Protein AF-A0A227IZ88-F1 (afdb_monomer)

InterPro domains:
  IPR003682 rRNA small subunit methyltransferase G [PF02527] (2-87)
  IPR003682 rRNA small subunit methyltransferase G [PTHR31760] (4-86)
  IPR003682 rRNA small subunit methyltransferase G [TIGR00138] (3-87)
  IPR029063 S-adenosyl-L-methionine-dependent methyltransferase superfamily [G3DSA:3.40.50.150] (1-87)
  IPR029063 S-adenosyl-L-methionine-dependent methyltransferase superfamily [SSF53335] (3-85)

Secondary structure (DSSP, 8-state):
-HHHHHHHHHHHHHH---S---HHHHIIIIIIHHHHHHTT--SSEEEEET-TTTTTHHHHHHH-TTSEEEEE-S-HHHHHHHHHH--

Structure (mmCIF, N/CA/C/O backbone):
data_AF-A0A227IZ88-F1
#
_entry.id   AF-A0A227IZ88-F1
#
loop_
_atom_site.group_PDB
_atom_site.id
_atom_site.type_symbol
_atom_site.label_atom_id
_atom_site.label_alt_id
_atom_site.label_comp_id
_atom_site.label_asym_id
_atom_site.label_entity_id
_atom_site.label_seq_id
_atom_site.pdbx_PDB_ins_code
_atom_site.Cartn_x
_atom_site.Cartn_y
_atom_site.Cartn_z
_atom_site.occupancy
_atom_site.B_iso_or_equiv
_atom_site.auth_seq_id
_atom_site.auth_comp_id
_atom_site.auth_asym_id
_atom_site.auth_atom_id
_atom_site.pdbx_PDB_model_num
ATOM 1 N N . LEU A 1 1 ? -7.776 3.975 -6.71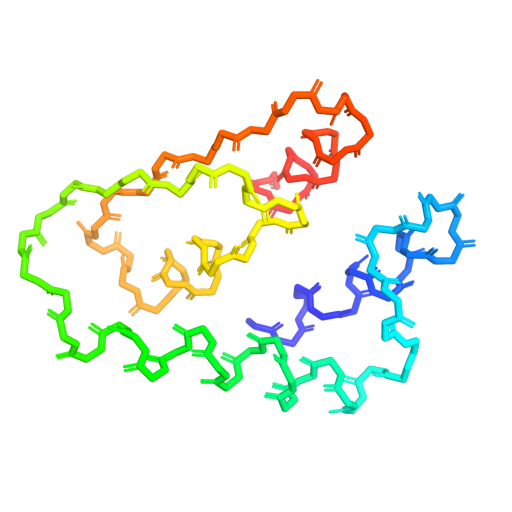5 1.00 88.88 1 LEU A N 1
ATOM 2 C CA . LEU A 1 1 ? -7.034 2.728 -7.033 1.00 88.88 1 LEU A CA 1
ATOM 3 C C . LEU A 1 1 ? -6.116 2.875 -8.247 1.00 88.88 1 LEU A C 1
ATOM 5 O O . LEU A 1 1 ? -4.936 2.606 -8.093 1.00 88.88 1 LEU A O 1
ATOM 9 N N . VAL A 1 2 ? -6.590 3.354 -9.406 1.00 91.69 2 VAL A N 1
ATOM 10 C CA . VAL A 1 2 ? -5.726 3.566 -10.595 1.00 91.69 2 VAL A CA 1
ATOM 11 C C . VAL A 1 2 ? -4.517 4.458 -10.285 1.00 91.69 2 VAL A C 1
ATOM 13 O O . VAL A 1 2 ? -3.388 4.020 -10.470 1.00 91.69 2 VAL A O 1
ATOM 16 N N . GLY A 1 3 ? -4.731 5.632 -9.678 1.00 93.00 3 GLY A N 1
ATOM 17 C CA . GLY A 1 3 ? -3.625 6.527 -9.303 1.00 93.00 3 GLY A CA 1
ATOM 18 C C . GLY A 1 3 ? -2.618 5.919 -8.313 1.00 93.00 3 GLY A C 1
ATOM 19 O O . GLY A 1 3 ? -1.436 6.246 -8.356 1.00 93.00 3 GLY A O 1
ATOM 20 N N . TYR A 1 4 ? -3.045 4.975 -7.465 1.00 95.00 4 TYR A N 1
ATOM 21 C CA . TYR A 1 4 ? -2.123 4.227 -6.603 1.00 95.00 4 TYR A CA 1
ATOM 22 C C . TYR A 1 4 ? -1.226 3.294 -7.425 1.00 95.00 4 TYR A C 1
ATOM 24 O O . TYR A 1 4 ? -0.022 3.258 -7.191 1.00 95.00 4 TYR A O 1
ATOM 32 N N . VAL A 1 5 ? -1.787 2.580 -8.409 1.00 95.06 5 VAL A N 1
ATOM 33 C CA . VAL A 1 5 ? -1.017 1.704 -9.309 1.00 95.06 5 VAL A CA 1
ATOM 34 C C . VAL A 1 5 ? -0.035 2.517 -10.154 1.00 95.06 5 VAL A C 1
ATOM 36 O O . VAL A 1 5 ? 1.122 2.128 -10.277 1.00 95.06 5 VAL A O 1
ATOM 39 N N . GLU A 1 6 ? -0.450 3.671 -10.677 1.00 95.00 6 GLU A N 1
ATOM 40 C CA . GLU A 1 6 ? 0.433 4.571 -11.433 1.00 95.00 6 GLU A CA 1
ATOM 41 C C . GLU A 1 6 ? 1.591 5.092 -10.573 1.00 95.00 6 GLU A C 1
ATOM 43 O O . GLU A 1 6 ? 2.750 5.100 -11.002 1.00 95.00 6 GLU A O 1
ATOM 48 N N . LEU A 1 7 ? 1.301 5.496 -9.333 1.00 95.31 7 LEU A N 1
ATOM 49 C CA . LEU A 1 7 ? 2.324 5.960 -8.404 1.00 95.31 7 LEU A CA 1
ATOM 50 C C . LEU A 1 7 ? 3.263 4.820 -7.990 1.00 95.31 7 LEU A C 1
ATOM 52 O O . LEU A 1 7 ? 4.477 5.030 -7.913 1.00 95.31 7 L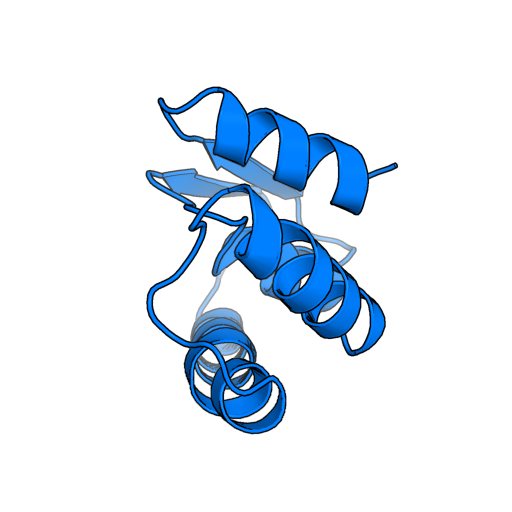EU A O 1
ATOM 56 N N . LEU A 1 8 ? 2.720 3.619 -7.771 1.00 95.69 8 LEU A N 1
ATOM 57 C CA . LEU A 1 8 ? 3.489 2.412 -7.490 1.00 95.69 8 LEU A CA 1
ATOM 58 C C 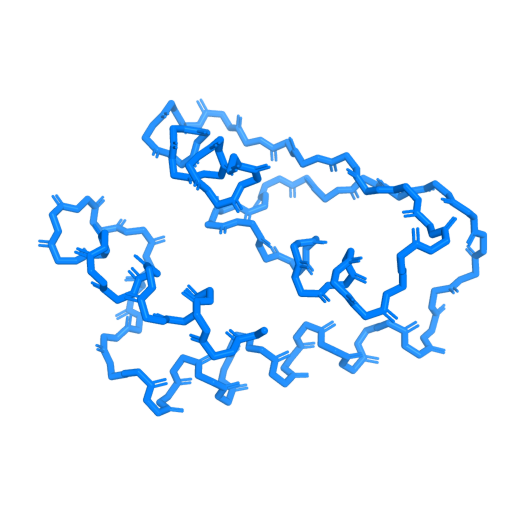. LEU A 1 8 ? 4.427 2.079 -8.648 1.00 95.69 8 LEU A C 1
ATOM 60 O O . LEU A 1 8 ? 5.617 1.922 -8.400 1.00 95.69 8 LEU A O 1
ATOM 64 N N . ASP A 1 9 ? 3.946 2.039 -9.893 1.00 96.06 9 ASP A N 1
ATOM 65 C CA . ASP A 1 9 ? 4.784 1.805 -11.077 1.00 96.06 9 ASP A CA 1
ATOM 66 C C . ASP A 1 9 ? 5.910 2.843 -11.184 1.00 96.06 9 ASP A C 1
ATOM 68 O O . ASP A 1 9 ? 7.093 2.498 -11.295 1.00 96.06 9 ASP A O 1
ATOM 72 N N . LYS A 1 10 ? 5.563 4.129 -11.048 1.00 95.75 10 LYS A N 1
ATOM 73 C CA . LYS A 1 10 ? 6.532 5.229 -11.081 1.00 95.75 10 LYS A CA 1
ATOM 74 C C . LYS A 1 10 ? 7.633 5.056 -10.036 1.00 95.75 10 LYS A C 1
ATOM 76 O O . LYS A 1 10 ? 8.811 5.201 -10.356 1.00 95.75 10 LYS A O 1
ATOM 81 N N . TRP A 1 11 ? 7.275 4.759 -8.789 1.00 96.00 11 TRP A N 1
ATOM 82 C CA . TRP A 1 11 ? 8.251 4.588 -7.712 1.00 96.00 11 TRP A CA 1
ATOM 83 C C . TRP A 1 11 ? 9.007 3.264 -7.797 1.00 96.00 11 TRP A C 1
ATOM 85 O O . TRP A 1 11 ? 10.180 3.201 -7.419 1.00 96.00 11 TRP A O 1
ATOM 95 N N . ASN A 1 12 ? 8.373 2.211 -8.313 1.00 95.19 12 ASN A N 1
ATOM 96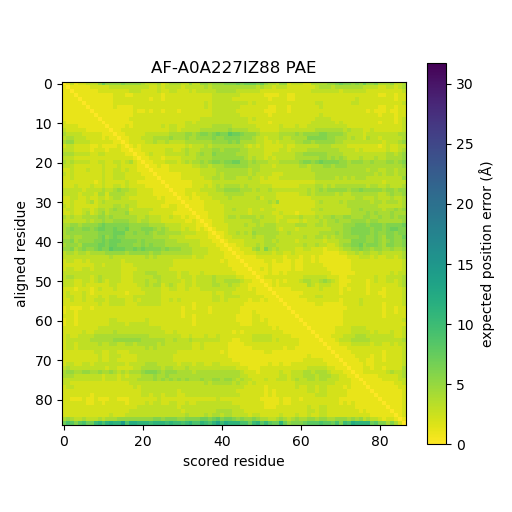 C CA . ASN A 1 12 ? 8.990 0.898 -8.435 1.00 95.19 12 ASN A CA 1
ATOM 97 C C . ASN A 1 12 ? 10.214 0.942 -9.359 1.00 95.19 12 ASN A C 1
ATOM 99 O O . ASN A 1 12 ? 11.231 0.329 -9.036 1.00 95.19 12 ASN A O 1
ATOM 103 N N . LYS A 1 13 ? 10.156 1.759 -10.422 1.00 93.88 13 LYS A N 1
ATOM 104 C CA . LYS A 1 13 ? 11.277 2.029 -11.342 1.00 93.88 13 LYS A CA 1
ATOM 105 C C . LYS A 1 13 ? 12.543 2.532 -10.636 1.00 93.88 13 LYS A C 1
ATOM 107 O O . LYS A 1 13 ? 13.640 2.214 -11.080 1.00 93.88 13 LYS A O 1
ATOM 112 N N . ALA A 1 14 ? 12.406 3.288 -9.545 1.00 93.69 14 ALA A N 1
ATOM 113 C CA . ALA A 1 14 ? 13.538 3.863 -8.813 1.00 93.69 14 ALA A CA 1
ATOM 114 C C . ALA A 1 14 ? 13.936 3.063 -7.559 1.00 93.69 14 ALA A C 1
ATOM 116 O O . ALA A 1 14 ? 15.107 3.043 -7.185 1.00 93.69 14 ALA A O 1
ATOM 117 N N . TYR A 1 15 ? 12.978 2.415 -6.886 1.00 91.69 15 TYR A N 1
ATOM 118 C CA . TYR A 1 15 ? 13.183 1.905 -5.524 1.00 91.69 15 TYR A CA 1
ATOM 119 C C . TYR A 1 15 ? 12.971 0.398 -5.340 1.00 91.69 15 TYR A C 1
ATOM 121 O O . TYR A 1 15 ? 13.216 -0.091 -4.229 1.00 91.69 15 TYR A O 1
ATOM 129 N N . ASN A 1 16 ? 12.570 -0.345 -6.382 1.00 92.12 16 ASN A N 1
ATOM 130 C CA . ASN A 1 16 ? 12.290 -1.788 -6.321 1.00 92.12 16 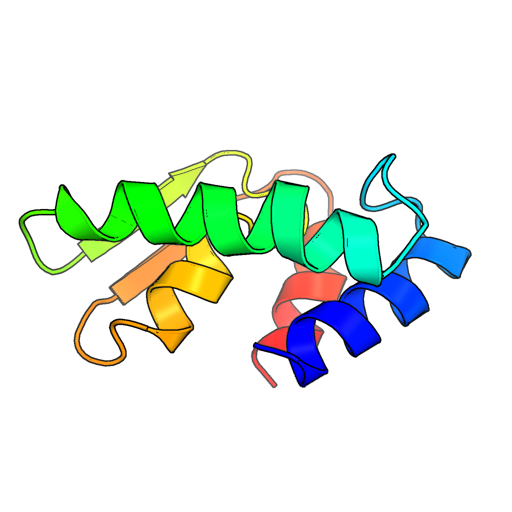ASN A CA 1
ATOM 131 C C . ASN A 1 16 ? 11.396 -2.134 -5.112 1.00 92.12 16 ASN A C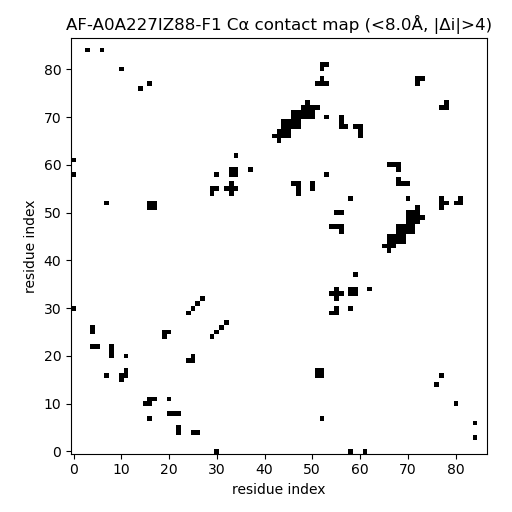 1
ATOM 133 O O . ASN A 1 16 ? 11.835 -2.760 -4.140 1.00 92.12 16 ASN A O 1
ATOM 137 N N . LEU A 1 17 ? 10.171 -1.611 -5.128 1.00 92.94 17 LEU A N 1
ATOM 138 C CA . LEU A 1 17 ? 9.158 -1.797 -4.090 1.00 92.94 17 LEU A CA 1
ATOM 139 C C . LEU A 1 17 ? 8.437 -3.147 -4.213 1.00 92.94 17 LEU A C 1
ATOM 141 O O . LEU A 1 17 ? 8.089 -3.735 -3.192 1.00 92.94 17 LEU A O 1
ATOM 145 N N . THR A 1 18 ? 8.255 -3.646 -5.437 1.00 92.06 18 THR A N 1
ATOM 146 C CA . THR A 1 18 ? 7.638 -4.939 -5.759 1.00 92.06 18 THR A CA 1
ATOM 147 C C . THR A 1 18 ? 8.325 -5.583 -6.967 1.00 92.06 18 THR A C 1
ATOM 149 O O . THR A 1 18 ? 8.908 -4.897 -7.808 1.00 92.06 18 THR A O 1
ATOM 152 N N . SER A 1 19 ? 8.281 -6.914 -7.052 1.00 92.94 19 SER A N 1
ATOM 153 C CA . SER A 1 19 ? 8.847 -7.676 -8.172 1.00 92.94 19 SER A CA 1
ATOM 154 C C . SER A 1 19 ? 8.015 -7.565 -9.454 1.00 92.94 19 SER A C 1
ATOM 156 O O . SER A 1 19 ? 8.570 -7.705 -10.543 1.00 92.94 19 SER A O 1
ATOM 158 N N . VAL A 1 20 ? 6.712 -7.285 -9.342 1.00 92.88 20 VAL A N 1
ATOM 159 C CA . VAL A 1 20 ? 5.811 -7.080 -10.487 1.00 92.88 20 VAL A CA 1
ATOM 160 C C . VAL A 1 20 ? 6.112 -5.724 -11.123 1.00 92.88 20 VAL A C 1
ATOM 162 O O . VAL A 1 20 ? 6.229 -4.729 -10.414 1.00 92.88 20 VAL A O 1
ATOM 165 N N . ARG A 1 21 ? 6.271 -5.675 -12.449 1.00 90.88 21 ARG A N 1
ATOM 166 C CA . ARG A 1 21 ? 6.663 -4.449 -13.175 1.00 90.88 21 ARG A CA 1
ATOM 167 C C . ARG A 1 21 ? 5.627 -3.953 -14.171 1.00 90.88 21 ARG A C 1
ATOM 169 O O . ARG A 1 21 ? 5.659 -2.779 -14.506 1.00 90.88 21 ARG A O 1
ATOM 176 N N . ASP A 1 22 ? 4.745 -4.825 -14.642 1.00 93.12 22 ASP A N 1
ATOM 177 C CA . ASP A 1 22 ? 3.656 -4.436 -15.530 1.00 93.12 22 ASP A CA 1
ATOM 178 C C . ASP A 1 22 ? 2.495 -3.856 -14.697 1.00 93.12 22 ASP A C 1
ATOM 180 O O . ASP A 1 22 ? 1.981 -4.561 -13.822 1.00 93.12 22 ASP A O 1
ATOM 184 N N . PRO A 1 23 ? 2.064 -2.603 -14.935 1.00 91.88 23 PRO A N 1
ATOM 185 C CA . PRO A 1 23 ? 0.920 -2.003 -14.249 1.00 91.88 23 PRO A CA 1
ATOM 186 C C . PRO A 1 23 ? -0.375 -2.820 -14.354 1.00 91.88 23 PRO A C 1
ATOM 188 O O . PRO A 1 23 ? -1.149 -2.858 -13.395 1.00 91.88 23 PRO A O 1
ATOM 191 N N . LEU A 1 24 ? -0.614 -3.503 -15.480 1.00 91.81 24 LEU A N 1
ATOM 192 C CA . LEU A 1 24 ? -1.796 -4.357 -15.633 1.00 91.81 24 LEU A CA 1
ATOM 193 C C . LEU A 1 24 ? -1.708 -5.581 -14.719 1.00 91.81 24 LEU A C 1
ATOM 195 O O . LEU A 1 24 ? -2.680 -5.933 -14.049 1.00 91.81 24 LEU A O 1
ATOM 199 N N . GLU A 1 25 ? -0.526 -6.187 -14.610 1.00 92.75 25 GLU A N 1
ATOM 200 C CA . GLU A 1 25 ? -0.307 -7.255 -13.641 1.00 92.75 25 GLU A CA 1
ATOM 201 C C . GLU A 1 25 ? -0.385 -6.757 -12.196 1.00 92.75 25 GLU A C 1
ATOM 203 O O . GLU A 1 25 ? -0.882 -7.488 -11.345 1.00 92.75 25 GLU A O 1
ATOM 208 N N . MET A 1 26 ? 0.073 -5.536 -11.895 1.00 93.19 26 MET A N 1
ATOM 209 C CA . MET A 1 26 ? -0.070 -4.950 -10.556 1.00 93.19 26 MET A CA 1
ATOM 210 C C . MET A 1 26 ? -1.545 -4.811 -10.171 1.00 93.19 26 MET A C 1
ATOM 212 O O . MET A 1 26 ? -1.909 -5.101 -9.034 1.00 93.19 26 MET A O 1
ATOM 216 N N . LEU A 1 27 ? -2.411 -4.413 -11.108 1.00 91.00 27 LEU A N 1
ATOM 217 C CA . LEU A 1 27 ? -3.849 -4.331 -10.858 1.00 91.00 27 LEU A CA 1
ATOM 218 C C . LEU A 1 27 ? -4.418 -5.692 -10.429 1.00 91.00 27 LEU A C 1
ATOM 220 O O . LEU A 1 27 ? -5.144 -5.780 -9.444 1.00 91.00 27 LEU A O 1
ATOM 224 N N . VAL A 1 28 ? -4.058 -6.765 -11.128 1.00 88.94 28 VAL A N 1
ATOM 225 C CA . VAL A 1 28 ? -4.575 -8.102 -10.810 1.00 88.94 28 VAL A CA 1
ATOM 226 C C . VAL A 1 28 ? -3.919 -8.666 -9.549 1.00 88.94 28 VAL A C 1
ATOM 228 O O . VAL A 1 28 ? -4.609 -9.022 -8.600 1.00 88.94 28 VAL A O 1
ATOM 231 N N . LYS A 1 29 ? -2.587 -8.730 -9.518 1.00 89.69 29 LYS A N 1
ATOM 232 C CA . LYS A 1 29 ? -1.827 -9.430 -8.471 1.00 89.69 29 LYS A CA 1
ATOM 233 C C . LYS A 1 29 ? -1.789 -8.681 -7.143 1.00 89.69 29 LYS A C 1
ATOM 235 O O . LYS A 1 29 ? -1.630 -9.325 -6.118 1.00 89.69 29 LYS A O 1
ATOM 240 N N . HIS A 1 30 ? -1.910 -7.353 -7.154 1.00 91.19 30 HIS A N 1
ATOM 241 C CA . HIS A 1 30 ? -1.868 -6.554 -5.926 1.00 91.19 30 HIS A CA 1
ATOM 242 C C . HIS A 1 30 ? -3.241 -6.032 -5.546 1.00 91.19 30 HIS A C 1
ATOM 244 O O . HIS A 1 30 ? -3.649 -6.183 -4.399 1.00 91.19 30 HIS A O 1
ATOM 250 N N . ILE A 1 31 ? -3.966 -5.415 -6.483 1.00 92.44 31 ILE A N 1
ATOM 251 C CA . ILE A 1 31 ? -5.228 -4.753 -6.138 1.00 92.44 31 ILE A CA 1
ATOM 252 C C . ILE A 1 31 ? -6.335 -5.777 -5.933 1.00 92.44 31 ILE A C 1
ATOM 254 O O . ILE A 1 31 ? -6.900 -5.805 -4.848 1.00 92.44 31 ILE A O 1
ATOM 258 N N . LEU A 1 32 ? -6.627 -6.637 -6.914 1.00 90.81 32 LEU A N 1
ATOM 259 C CA . LEU A 1 32 ? -7.709 -7.617 -6.751 1.00 90.81 32 LEU A CA 1
ATOM 260 C C . LEU A 1 32 ? -7.464 -8.539 -5.552 1.00 90.81 32 LEU A C 1
ATOM 262 O O . LEU A 1 32 ? -8.382 -8.740 -4.760 1.00 90.81 32 LEU A O 1
ATOM 266 N N . ASP A 1 33 ? -6.229 -9.010 -5.374 1.00 89.81 33 ASP A N 1
ATOM 267 C CA . ASP A 1 33 ? -5.849 -9.846 -4.229 1.00 89.81 33 ASP A CA 1
ATOM 268 C C . ASP A 1 33 ? -6.118 -9.144 -2.884 1.00 89.81 33 ASP A C 1
ATOM 270 O O . ASP A 1 33 ? -6.753 -9.704 -1.990 1.00 89.81 33 ASP A O 1
ATOM 274 N N . SER A 1 34 ? -5.763 -7.857 -2.776 1.00 91.69 34 SER A N 1
ATOM 275 C CA . SER A 1 34 ? -6.033 -7.056 -1.573 1.00 91.69 34 SER A CA 1
ATOM 276 C C . SER A 1 34 ? -7.529 -6.868 -1.302 1.00 91.69 34 SER A C 1
ATOM 278 O O . SER A 1 34 ? -7.955 -6.876 -0.149 1.00 91.69 34 SER A O 1
ATOM 280 N N . ILE A 1 35 ? -8.336 -6.680 -2.349 1.00 90.19 35 ILE A N 1
ATOM 281 C CA . ILE A 1 35 ? -9.769 -6.375 -2.225 1.00 90.19 35 ILE A CA 1
ATOM 282 C C . ILE A 1 35 ? -10.562 -7.585 -1.737 1.00 90.19 35 ILE A C 1
ATOM 284 O O . ILE A 1 35 ? -11.469 -7.430 -0.918 1.00 90.19 35 ILE A O 1
ATOM 288 N N . VAL A 1 36 ? -10.220 -8.787 -2.211 1.00 91.25 36 VAL A N 1
ATOM 289 C CA . VAL A 1 36 ? -10.928 -10.021 -1.833 1.00 91.25 36 VAL A CA 1
ATOM 290 C C . VAL A 1 36 ? -10.913 -10.211 -0.314 1.00 91.25 36 VAL A C 1
ATOM 292 O O . VAL A 1 36 ? -11.949 -10.525 0.276 1.00 91.25 36 VAL A O 1
ATOM 295 N N . VAL A 1 37 ? -9.785 -9.904 0.339 1.00 87.06 37 VAL A N 1
ATOM 296 C CA . VAL A 1 37 ? -9.640 -9.968 1.803 1.00 87.06 37 VAL A CA 1
ATOM 297 C C . VAL A 1 37 ? -10.632 -9.047 2.524 1.00 87.06 37 VAL A C 1
ATOM 299 O O . VAL A 1 37 ? -11.163 -9.416 3.572 1.00 87.06 37 VAL A O 1
ATOM 302 N N . GLY A 1 38 ? -10.937 -7.877 1.955 1.00 87.56 38 GLY A N 1
ATOM 303 C CA . GLY A 1 38 ? -11.804 -6.866 2.571 1.00 87.56 38 GLY A CA 1
ATOM 304 C C . GLY A 1 38 ? -13.211 -7.365 2.896 1.00 87.56 38 GLY A C 1
ATOM 305 O O . GLY A 1 38 ? -13.789 -6.964 3.906 1.00 87.56 38 GLY A O 1
ATOM 306 N N . THR A 1 39 ? -13.728 -8.308 2.104 1.00 87.44 39 THR A N 1
ATOM 307 C CA . THR A 1 39 ? -15.063 -8.900 2.301 1.00 87.44 39 THR A CA 1
ATOM 308 C C . THR A 1 39 ? -15.185 -9.724 3.586 1.00 87.44 39 THR A C 1
ATOM 310 O O . THR A 1 39 ? -16.290 -9.937 4.083 1.00 87.44 39 THR A O 1
ATOM 313 N N . HIS A 1 40 ? -14.056 -10.142 4.161 1.00 89.75 40 HIS A N 1
ATOM 314 C CA . HIS A 1 40 ? -13.996 -10.952 5.374 1.00 89.75 40 HIS A CA 1
ATOM 315 C C . HIS A 1 40 ? -13.630 -10.140 6.627 1.00 89.75 40 HIS A C 1
ATOM 317 O O . HIS A 1 40 ? -13.624 -10.684 7.732 1.00 89.75 40 HIS A O 1
ATOM 323 N N . LEU A 1 41 ? -13.326 -8.844 6.488 1.00 89.44 41 LEU A N 1
ATOM 324 C CA . LEU A 1 41 ? -12.872 -8.007 7.599 1.00 89.44 41 LEU A CA 1
ATOM 325 C C . LEU A 1 41 ? -14.032 -7.520 8.471 1.00 89.44 41 LEU A C 1
ATOM 327 O O . LEU A 1 41 ? -14.813 -6.651 8.070 1.00 89.44 41 LEU A O 1
ATOM 331 N N . GLN A 1 42 ? -14.071 -8.012 9.708 1.00 93.06 42 GLN A N 1
ATOM 332 C CA . GLN A 1 42 ? -14.978 -7.557 10.761 1.00 93.06 42 GLN A CA 1
ATOM 333 C C . GLN A 1 42 ? -14.242 -6.630 11.735 1.00 93.06 42 GLN A C 1
ATOM 335 O O . GLN A 1 42 ? -13.123 -6.924 12.150 1.00 93.06 42 GLN A O 1
ATOM 340 N N . GLY A 1 43 ? -14.876 -5.514 12.101 1.00 94.19 43 GLY A N 1
ATOM 341 C CA . GLY A 1 43 ? -14.304 -4.486 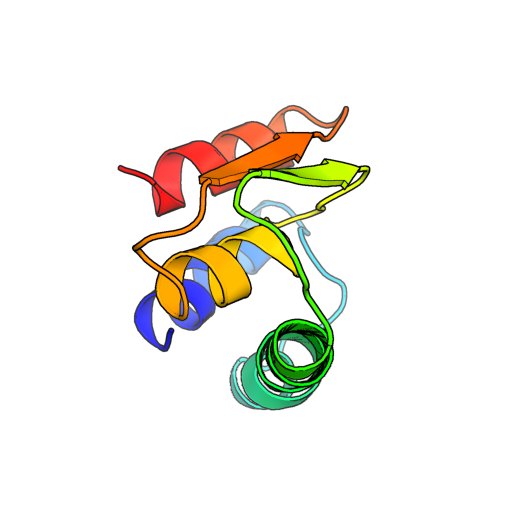12.974 1.00 94.19 43 GLY A CA 1
ATOM 342 C C . GLY A 1 43 ? -13.953 -3.186 12.246 1.00 94.19 43 GLY A C 1
ATOM 343 O O . GLY A 1 43 ? -14.198 -3.032 11.048 1.00 94.19 43 GLY A O 1
ATOM 344 N N . GLU A 1 44 ? -13.386 -2.243 13.000 1.00 96.19 44 GLU A N 1
ATOM 345 C CA . GLU A 1 44 ? -13.153 -0.861 12.548 1.00 96.19 44 GLU A CA 1
ATOM 346 C C . GLU A 1 44 ? -11.671 -0.481 12.453 1.00 96.19 44 GLU A C 1
ATOM 348 O O . GLU A 1 44 ? -11.330 0.495 11.789 1.00 96.19 44 GLU A O 1
ATOM 353 N N . ARG A 1 45 ? -10.776 -1.215 13.125 1.00 97.69 45 ARG A N 1
ATOM 354 C CA . ARG A 1 45 ? -9.346 -0.888 13.213 1.00 97.69 45 ARG A CA 1
ATOM 355 C C . ARG A 1 45 ? -8.496 -2.098 12.864 1.00 97.69 45 ARG A C 1
ATOM 357 O O . ARG A 1 45 ? -8.605 -3.133 13.514 1.00 97.69 45 ARG A O 1
ATOM 364 N N . PHE A 1 46 ? -7.619 -1.936 11.882 1.00 97.12 46 PHE A N 1
ATOM 365 C CA . PHE A 1 46 ? -6.785 -3.004 11.337 1.00 97.12 46 PHE A CA 1
ATOM 366 C C . PHE A 1 46 ? -5.329 -2.567 11.281 1.00 97.12 46 PHE A C 1
ATOM 368 O O . PHE A 1 46 ? -5.037 -1.390 11.079 1.00 97.12 46 PHE A O 1
ATOM 375 N N . ILE A 1 47 ? -4.414 -3.520 11.428 1.00 97.06 47 ILE A N 1
ATOM 376 C CA . ILE A 1 47 ? -2.986 -3.303 11.210 1.00 97.06 47 ILE A CA 1
ATOM 377 C C . ILE A 1 47 ? -2.488 -4.224 10.099 1.00 97.06 47 ILE A C 1
ATOM 379 O O . ILE A 1 47 ? -2.769 -5.420 10.101 1.00 97.06 47 ILE A O 1
ATOM 383 N N . ASP A 1 48 ? -1.743 -3.646 9.164 1.00 96.25 48 ASP A N 1
ATOM 384 C CA . ASP A 1 48 ? -1.044 -4.337 8.090 1.00 96.25 48 ASP A CA 1
ATOM 385 C C . ASP A 1 48 ? 0.454 -4.388 8.428 1.00 96.25 48 ASP A C 1
ATOM 387 O O . ASP A 1 48 ? 1.162 -3.373 8.391 1.00 96.25 48 ASP A O 1
ATOM 391 N N . VAL A 1 49 ? 0.914 -5.567 8.852 1.00 96.44 49 VAL A N 1
ATOM 392 C CA . VAL A 1 49 ? 2.273 -5.808 9.350 1.00 96.44 49 VAL A CA 1
ATOM 393 C C . VAL A 1 49 ? 3.138 -6.356 8.224 1.00 96.44 49 VAL A C 1
ATOM 395 O O . VAL A 1 49 ? 2.899 -7.449 7.723 1.00 96.44 49 VAL A O 1
ATOM 398 N N . GLY A 1 50 ? 4.194 -5.625 7.868 1.00 94.69 50 GLY A N 1
ATOM 399 C CA . GLY A 1 50 ? 5.004 -5.950 6.694 1.00 94.69 50 GLY A CA 1
ATOM 400 C C . GLY A 1 50 ? 4.338 -5.505 5.394 1.00 94.69 50 GLY A C 1
ATOM 401 O O . GLY A 1 50 ? 4.502 -6.161 4.370 1.00 94.69 50 GLY A O 1
ATOM 402 N N . THR A 1 51 ? 3.625 -4.376 5.443 1.00 94.69 51 THR A N 1
ATOM 403 C CA . THR A 1 51 ? 2.752 -3.865 4.372 1.00 94.69 51 THR A CA 1
ATOM 404 C C . THR A 1 51 ? 3.451 -3.637 3.022 1.00 94.69 51 THR A C 1
ATOM 406 O O . THR A 1 51 ? 2.811 -3.425 1.993 1.00 94.69 51 THR A O 1
ATOM 409 N N . GLY A 1 52 ? 4.788 -3.627 2.959 1.00 94.88 52 GLY A N 1
ATOM 410 C CA . GLY A 1 52 ? 5.479 -3.475 1.685 1.00 94.88 52 GLY A CA 1
ATOM 411 C C . GLY A 1 52 ? 5.196 -2.090 1.078 1.00 94.88 52 GLY A C 1
ATOM 412 O O . GLY A 1 52 ? 5.412 -1.075 1.740 1.00 94.88 52 GLY A O 1
ATOM 413 N N . PRO A 1 53 ? 4.709 -1.997 -0.170 1.00 94.75 53 PRO A N 1
ATOM 414 C CA . PRO A 1 53 ? 4.227 -0.745 -0.750 1.00 94.75 53 PRO A CA 1
ATOM 415 C C . PRO A 1 53 ? 2.821 -0.331 -0.257 1.00 94.75 53 PRO A C 1
ATOM 417 O O . PRO A 1 53 ? 2.136 0.421 -0.944 1.00 94.75 53 PRO A O 1
ATOM 420 N N . GLY A 1 54 ? 2.347 -0.798 0.898 1.00 95.50 54 GLY A N 1
ATOM 421 C CA . GLY A 1 54 ? 1.007 -0.474 1.390 1.00 95.50 54 GLY A CA 1
ATOM 422 C C . GLY A 1 54 ? -0.057 -1.514 1.026 1.00 95.50 54 GLY A C 1
ATOM 423 O O . GLY A 1 54 ? -1.210 -1.142 0.847 1.00 95.50 54 GLY A O 1
ATOM 424 N N . LEU A 1 55 ? 0.311 -2.781 0.835 1.00 95.00 55 LEU A N 1
ATOM 425 C CA . LEU A 1 55 ? -0.597 -3.858 0.442 1.00 95.00 55 LEU A CA 1
ATOM 426 C C . LEU A 1 55 ? -0.751 -4.875 1.585 1.00 95.00 55 LEU A C 1
ATOM 428 O O . LEU A 1 55 ? 0.275 -5.333 2.088 1.00 95.00 55 LEU A O 1
ATOM 432 N N . PRO A 1 56 ? -1.985 -5.297 1.924 1.00 95.88 56 PRO A N 1
ATOM 433 C CA . PRO A 1 56 ? -3.265 -4.874 1.340 1.00 95.88 56 PRO A CA 1
ATOM 434 C C . PRO A 1 56 ? -3.848 -3.580 1.942 1.00 95.88 56 PRO A C 1
ATOM 436 O O . PRO A 1 56 ? -4.920 -3.137 1.525 1.00 95.88 56 PRO A O 1
ATOM 439 N N . GLY A 1 57 ? -3.184 -2.961 2.922 1.00 96.62 57 GLY A N 1
ATOM 440 C CA . GLY A 1 57 ? -3.785 -1.919 3.755 1.00 96.62 57 GLY A CA 1
ATOM 441 C C . GLY A 1 57 ? -4.247 -0.646 3.028 1.00 96.62 57 GLY A C 1
ATOM 442 O O . GLY A 1 57 ? -5.312 -0.132 3.355 1.00 96.62 57 GLY A O 1
ATOM 443 N N . ILE A 1 58 ? -3.518 -0.141 2.025 1.00 96.00 58 ILE A N 1
ATOM 444 C CA . ILE A 1 58 ? -3.923 1.045 1.243 1.00 96.00 58 ILE A CA 1
ATOM 445 C C . ILE A 1 58 ? -5.138 0.747 0.353 1.00 96.00 58 ILE A C 1
ATOM 447 O O . ILE A 1 58 ? -6.104 1.509 0.433 1.00 96.00 58 ILE A O 1
ATOM 451 N N . PRO A 1 59 ? -5.158 -0.317 -0.482 1.00 95.88 59 PRO A N 1
ATOM 452 C CA . PRO A 1 59 ? -6.363 -0.677 -1.228 1.00 95.88 59 PRO A CA 1
ATOM 453 C C . PRO A 1 59 ? -7.600 -0.820 -0.339 1.00 95.88 59 PRO A C 1
ATOM 455 O O . PRO A 1 59 ? -8.662 -0.300 -0.680 1.00 95.88 59 PRO A O 1
ATOM 458 N N . LEU A 1 60 ? -7.447 -1.465 0.819 1.00 95.62 60 LEU A N 1
ATOM 459 C CA . LEU A 1 60 ? -8.535 -1.649 1.774 1.00 95.62 60 LEU A CA 1
ATOM 460 C C . LEU A 1 60 ? -8.985 -0.331 2.410 1.00 95.62 60 LEU A C 1
ATOM 462 O O . LEU A 1 60 ? -10.187 -0.102 2.506 1.00 95.62 60 LEU A O 1
ATOM 466 N N . ALA A 1 61 ? -8.059 0.561 2.765 1.00 95.31 61 ALA A N 1
ATOM 467 C CA . ALA A 1 61 ? -8.387 1.895 3.270 1.00 95.31 61 ALA A CA 1
ATOM 468 C C . ALA A 1 61 ? -9.134 2.751 2.237 1.00 95.31 61 ALA A C 1
ATOM 470 O O . ALA A 1 61 ? -10.036 3.502 2.593 1.00 95.31 61 ALA A O 1
ATOM 471 N N . ILE A 1 62 ? -8.797 2.617 0.949 1.00 93.75 62 ILE A N 1
ATOM 472 C CA . ILE A 1 62 ? -9.508 3.306 -0.138 1.00 93.75 62 ILE A CA 1
ATOM 473 C C . ILE A 1 62 ? -10.940 2.771 -0.286 1.00 93.75 62 ILE A C 1
ATOM 475 O O . ILE A 1 62 ? -11.851 3.543 -0.575 1.00 93.75 62 ILE A O 1
ATOM 479 N N . MET A 1 63 ? -11.142 1.461 -0.132 1.00 93.44 63 MET A N 1
ATOM 480 C CA . MET A 1 63 ? -12.460 0.833 -0.288 1.00 93.44 63 MET A CA 1
ATOM 481 C C . MET A 1 63 ? -13.361 0.945 0.937 1.00 93.44 63 MET A C 1
ATOM 483 O O . MET A 1 63 ? -14.580 0.920 0.790 1.00 93.44 63 MET A O 1
ATOM 487 N N . HIS A 1 64 ? -12.763 1.063 2.118 1.00 93.69 64 HIS A N 1
ATOM 488 C CA . HIS A 1 64 ? -13.449 1.167 3.397 1.00 93.69 64 HIS A CA 1
ATOM 489 C C . HIS A 1 64 ? -13.023 2.454 4.114 1.00 93.69 64 HIS A C 1
ATOM 491 O O . HIS A 1 64 ? -12.313 2.379 5.123 1.00 93.69 64 HIS A O 1
ATOM 497 N N . PRO A 1 65 ? -13.405 3.638 3.596 1.00 93.31 65 PRO A N 1
ATOM 498 C CA . PRO A 1 65 ? -12.998 4.926 4.160 1.00 93.31 65 PRO A CA 1
ATOM 499 C C . PRO A 1 65 ? -13.480 5.142 5.603 1.00 93.31 65 PRO A C 1
ATOM 501 O O . PRO A 1 65 ? -12.955 5.998 6.309 1.00 93.31 65 PRO A O 1
ATOM 504 N N . GLU A 1 66 ? -14.475 4.377 6.052 1.00 94.81 66 GLU A N 1
ATOM 505 C CA . GLU A 1 66 ? -14.973 4.358 7.425 1.00 94.81 66 GLU A CA 1
ATOM 506 C C . GLU A 1 66 ? -14.065 3.596 8.405 1.00 94.81 66 GLU A C 1
ATOM 508 O O . GLU A 1 66 ? -14.154 3.801 9.616 1.00 94.81 66 GLU A O 1
ATOM 513 N N . LYS A 1 67 ? -13.188 2.718 7.905 1.00 95.50 67 LYS A N 1
ATOM 514 C CA . LYS A 1 67 ? -12.292 1.886 8.717 1.00 95.50 67 LYS A CA 1
ATOM 515 C C . LYS A 1 67 ? -10.911 2.531 8.826 1.00 95.50 67 LYS A C 1
ATOM 517 O O . LYS A 1 67 ? -10.427 3.208 7.925 1.00 95.50 67 LYS A O 1
ATOM 522 N N . THR A 1 68 ? -10.230 2.280 9.940 1.00 96.94 68 THR A N 1
ATOM 523 C CA . THR A 1 68 ? -8.858 2.745 10.176 1.00 96.94 68 THR A CA 1
ATOM 524 C C . THR A 1 68 ? -7.857 1.634 9.885 1.00 96.94 68 THR A C 1
ATOM 526 O O . THR A 1 68 ? -7.929 0.559 10.483 1.00 96.94 68 THR A O 1
ATOM 529 N N . PHE A 1 69 ? -6.869 1.920 9.037 1.00 96.88 69 PHE A N 1
ATOM 530 C CA . PHE A 1 69 ? -5.776 1.003 8.716 1.00 96.88 69 PHE A CA 1
ATOM 531 C C . PHE A 1 69 ? -4.435 1.589 9.161 1.00 96.88 69 PHE A C 1
ATOM 533 O O . PHE A 1 69 ? -4.044 2.679 8.747 1.00 96.88 69 PHE A O 1
ATOM 540 N N . PHE A 1 70 ? -3.717 0.847 9.999 1.00 97.12 70 PHE A N 1
ATOM 541 C CA . PHE A 1 70 ? -2.355 1.156 10.418 1.00 97.12 70 PHE A CA 1
ATOM 542 C C . PHE A 1 70 ? -1.372 0.376 9.549 1.00 97.12 70 PHE A C 1
ATOM 544 O O . PHE A 1 70 ? -1.457 -0.845 9.457 1.00 97.12 70 PHE A O 1
ATOM 551 N N . LEU A 1 71 ? -0.430 1.075 8.919 1.00 97.25 71 LEU A N 1
ATOM 552 C CA . LEU A 1 71 ? 0.528 0.490 7.980 1.00 97.25 71 LEU A CA 1
ATOM 553 C C . LEU A 1 71 ? 1.913 0.423 8.626 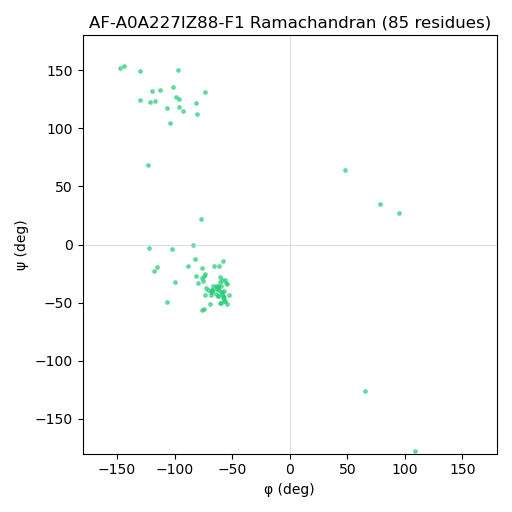1.00 97.25 71 LEU A C 1
ATOM 555 O O . LEU A 1 71 ? 2.489 1.461 8.958 1.00 97.25 71 LEU A O 1
ATOM 559 N N . LEU A 1 72 ? 2.448 -0.786 8.807 1.00 96.38 72 LEU A N 1
ATOM 560 C CA . LEU A 1 72 ? 3.718 -1.019 9.492 1.00 96.38 72 LEU A CA 1
ATOM 561 C C . LEU A 1 72 ? 4.723 -1.738 8.581 1.00 96.38 72 LEU A C 1
ATOM 563 O O . LEU A 1 72 ? 4.474 -2.841 8.105 1.00 96.38 72 LEU A O 1
ATOM 567 N N . ASP A 1 73 ? 5.892 -1.129 8.372 1.00 96.38 73 ASP A N 1
ATOM 568 C CA . ASP A 1 73 ? 7.032 -1.724 7.661 1.00 96.38 73 ASP A CA 1
ATOM 569 C C . ASP A 1 73 ? 8.349 -1.201 8.264 1.00 96.38 73 ASP A C 1
ATOM 571 O O . ASP A 1 73 ? 8.408 -0.094 8.803 1.00 96.38 73 ASP A O 1
ATOM 575 N N . SER A 1 74 ? 9.414 -1.996 8.184 1.00 95.31 74 SER A N 1
ATOM 576 C CA . SER A 1 74 ? 10.732 -1.656 8.729 1.00 95.31 74 SER A CA 1
ATOM 577 C C . SER A 1 74 ? 11.620 -0.882 7.744 1.00 95.31 74 SER A C 1
ATOM 579 O O . SER A 1 74 ? 12.584 -0.234 8.155 1.00 95.31 74 SER A O 1
ATOM 581 N N . LEU A 1 75 ? 11.322 -0.910 6.439 1.00 95.38 75 LEU A N 1
ATOM 582 C CA . LEU A 1 75 ? 12.156 -0.298 5.407 1.00 95.38 75 LEU A CA 1
ATOM 583 C C . LEU A 1 75 ? 11.725 1.139 5.102 1.00 95.38 75 LEU A C 1
ATOM 585 O O . LEU A 1 75 ? 10.697 1.400 4.475 1.00 95.38 75 LEU A O 1
ATOM 589 N N . GLY A 1 76 ? 12.602 2.097 5.406 1.00 94.81 76 GLY A N 1
ATOM 590 C CA . GLY A 1 76 ? 12.320 3.524 5.218 1.00 94.81 76 GLY A CA 1
ATOM 591 C C . GLY A 1 76 ? 11.916 3.932 3.792 1.00 94.81 76 GLY A C 1
ATOM 592 O O . GLY A 1 76 ? 11.121 4.853 3.632 1.00 94.81 76 GLY A O 1
ATOM 593 N N . LYS A 1 77 ? 12.404 3.250 2.741 1.00 94.50 77 LYS A N 1
ATOM 594 C CA . LYS A 1 77 ? 11.990 3.531 1.348 1.00 94.50 77 LYS A CA 1
ATOM 595 C C . LYS A 1 77 ? 10.507 3.238 1.095 1.00 94.50 77 LYS A C 1
ATOM 597 O O . LYS A 1 77 ? 9.863 3.986 0.369 1.00 94.50 77 LYS A O 1
ATOM 602 N N . ARG A 1 78 ? 9.971 2.196 1.733 1.00 95.25 78 ARG A N 1
ATOM 603 C CA . ARG A 1 78 ? 8.559 1.812 1.656 1.00 95.25 78 ARG A CA 1
ATOM 604 C C . ARG A 1 78 ? 7.696 2.776 2.454 1.00 95.25 78 ARG A C 1
ATOM 606 O O . ARG A 1 78 ? 6.720 3.290 1.928 1.00 95.25 78 ARG A O 1
ATOM 613 N N . ILE A 1 79 ? 8.141 3.137 3.658 1.00 96.12 79 ILE A N 1
ATOM 614 C CA . ILE A 1 79 ? 7.474 4.166 4.463 1.00 96.12 79 ILE A CA 1
ATOM 615 C C . ILE A 1 79 ? 7.413 5.510 3.725 1.00 96.12 79 ILE A C 1
ATOM 617 O O . ILE A 1 79 ? 6.384 6.177 3.755 1.00 96.12 79 ILE A O 1
ATOM 621 N N . ARG A 1 80 ? 8.483 5.910 3.023 1.00 95.75 80 ARG A N 1
ATOM 622 C CA . ARG A 1 80 ? 8.468 7.122 2.185 1.00 9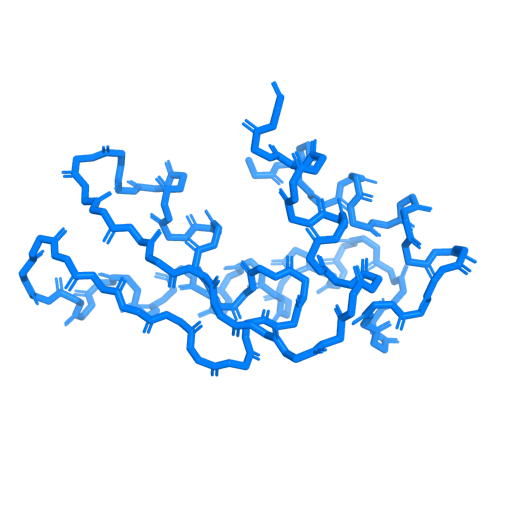5.75 80 ARG A CA 1
ATOM 623 C C . ARG A 1 80 ? 7.450 7.037 1.053 1.00 95.75 80 ARG A C 1
ATOM 625 O O . ARG A 1 80 ? 6.729 8.005 0.845 1.00 95.75 80 ARG A O 1
ATOM 632 N N . PHE A 1 81 ? 7.379 5.900 0.361 1.00 96.38 81 PHE A N 1
ATOM 633 C CA . PHE A 1 81 ? 6.364 5.671 -0.665 1.00 96.38 81 PHE A CA 1
ATOM 634 C C . PHE A 1 81 ? 4.946 5.775 -0.088 1.00 96.38 81 PHE A C 1
ATOM 636 O O . PHE A 1 81 ? 4.145 6.554 -0.586 1.00 96.38 81 PHE A O 1
ATOM 643 N N . ILE A 1 82 ? 4.659 5.074 1.011 1.00 96.00 82 ILE A N 1
ATOM 644 C CA . ILE A 1 82 ? 3.346 5.101 1.675 1.00 96.00 82 ILE A CA 1
ATOM 645 C C . ILE A 1 82 ? 2.965 6.530 2.077 1.00 96.00 82 ILE A C 1
ATOM 647 O O . ILE A 1 82 ? 1.856 6.973 1.800 1.00 96.00 82 ILE A O 1
ATOM 651 N N . LYS A 1 83 ? 3.896 7.295 2.661 1.00 94.81 83 LYS A N 1
ATOM 652 C CA . LYS A 1 83 ? 3.659 8.706 3.003 1.00 94.81 83 LYS A CA 1
ATOM 653 C C . LYS A 1 83 ? 3.337 9.578 1.788 1.00 94.81 83 LYS A C 1
ATOM 655 O O . LYS A 1 83 ? 2.602 10.538 1.941 1.00 94.81 83 LYS A O 1
ATOM 660 N N . GLN A 1 84 ? 3.888 9.266 0.615 1.00 94.81 84 GLN A N 1
ATOM 661 C CA . GLN A 1 84 ? 3.584 9.973 -0.634 1.00 94.81 84 GLN A CA 1
ATOM 662 C C . GLN A 1 84 ? 2.230 9.582 -1.222 1.00 94.81 84 GLN A C 1
ATOM 664 O O . GLN A 1 84 ? 1.622 10.393 -1.898 1.00 94.81 84 GLN A O 1
ATOM 669 N N . VAL A 1 85 ? 1.761 8.358 -0.975 1.00 93.94 85 VAL A N 1
ATOM 670 C CA . VAL A 1 85 ? 0.423 7.915 -1.392 1.00 93.94 85 VAL A CA 1
ATOM 671 C C . VAL A 1 85 ? -0.672 8.567 -0.543 1.00 93.94 85 VAL A C 1
ATOM 673 O O . VAL A 1 85 ? -1.747 8.857 -1.052 1.00 93.94 85 VAL A O 1
ATOM 676 N N . VAL A 1 86 ? -0.418 8.739 0.758 1.00 87.75 86 VAL A N 1
ATOM 677 C CA . VAL A 1 86 ? -1.391 9.275 1.731 1.00 87.75 86 VAL A CA 1
ATOM 678 C C . VAL A 1 86 ? -1.457 10.812 1.713 1.00 87.75 86 VAL A C 1
ATOM 680 O O . VAL A 1 86 ? -2.361 11.385 2.317 1.00 87.75 86 VAL A O 1
ATOM 683 N N . HIS A 1 87 ? -0.506 11.476 1.055 1.00 77.19 87 HIS A N 1
ATOM 684 C CA . HIS A 1 87 ? -0.458 12.933 0.934 1.00 77.19 87 HIS A CA 1
ATOM 685 C C . HIS A 1 87 ? -1.221 13.416 -0.298 1.00 77.19 87 HIS A C 1
ATOM 687 O O . HIS A 1 87 ? -2.004 14.376 -0.139 1.00 77.19 87 HIS A O 1
#

Nearest PDB structures (foldseek):
  1jsx-assembly1_A  TM=9.478E-01  e=2.347E-07  Escherichia coli
  3e05-assembly2_F  TM=8.068E-01  e=9.943E-02  Geobacter metallireducens GS-15
  3e05-assembly2_C  TM=7.096E-01  e=5.629E-02  Geobacter metallireducens GS-15
  6gkv-assembly1_B  TM=5.216E-01  e=2.733E-01  Coptis japonica
  6ecu-assembly1_B  TM=6.349E-01  e=3.018E+00  Stigmatella aurantiaca

pLDDT: mean 93.6, std 3.11, range [77.19, 97.69]

Foldseek 3Di:
DLVLLVLCLVLCVPPVLDPDNDSVVCCVVFQVVLVVVLVVDDDAEEEDAQCRLNPPNVSSCVVCVRHHYHYDHDDVSSVVNNVVVVD

Organism: Vibrio parahaemolyticus (NCBI:txid670)

Radius of gyration: 12.25 Å; Cα contacts (8 Å, |Δi|>4): 105; chains: 1; bounding box: 29×24×29 Å

Mean predicted aligned error: 2.69 Å

Solvent-accessible surface area (backbone atoms only — not comparable to full-atom values): 5142 Å² total; per-residue (Å²): 108,69,69,56,48,54,51,48,49,61,47,28,78,78,64,67,63,58,93,73,78,51,62,71,54,40,46,53,70,47,46,50,56,26,50,62,56,53,81,73,65,82,81,53,75,48,74,29,80,66,14,56,73,35,54,44,42,48,62,37,34,70,75,36,72,89,39,47,64,44,80,38,66,89,51,66,72,35,54,52,51,40,55,62,73,76,104

Sequence (87 aa):
LVGYVELLDKWNKAYNLTSVRDPLEMLVKHILDSIVVGTHLQGERFIDVGTGPGLPGIPLAIMHPEKTFFLLDSLGKRIRFIKQVVH